Protein AF-A0A5K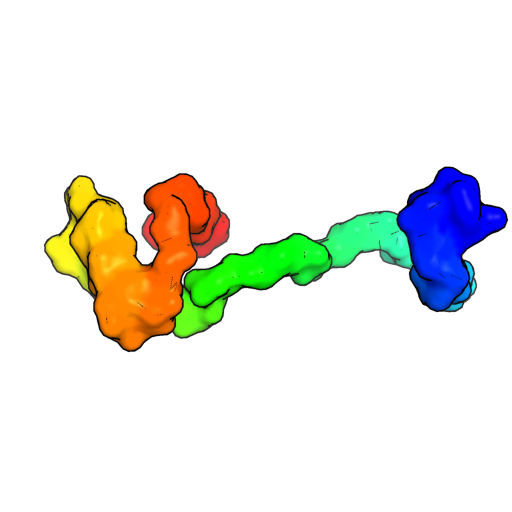7SBF4-F1 (afdb_monomer)

Sequence (86 aa):
MASIFDVDRRTIERWFDNWEKEGVGSLPITTGRGVKTRLKGLEDVLSEQLEIHSRNLKNVLLHLEEKHNIRICKKTLQNFLKDTRL

Structure (mmCIF, N/CA/C/O backbone):
data_AF-A0A5K7SBF4-F1
#
_entry.id   AF-A0A5K7SBF4-F1
#
loop_
_atom_site.group_PDB
_atom_site.id
_atom_site.type_symbol
_atom_site.label_atom_id
_atom_site.label_alt_id
_atom_site.label_comp_id
_atom_site.label_asym_id
_atom_site.label_entity_id
_atom_site.label_seq_id
_atom_site.pdbx_PDB_ins_code
_atom_site.Cartn_x
_atom_site.Cartn_y
_atom_site.Cartn_z
_atom_site.occupancy
_atom_site.B_iso_or_equiv
_atom_site.auth_seq_id
_atom_site.auth_comp_id
_atom_site.auth_asym_id
_atom_site.auth_atom_id
_atom_site.pdbx_PDB_model_n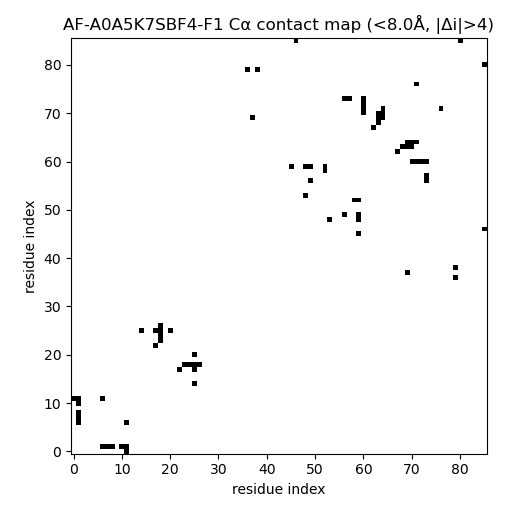um
ATOM 1 N N . MET A 1 1 ? 13.346 -18.503 -20.177 1.00 66.19 1 MET A N 1
ATOM 2 C CA . MET A 1 1 ? 13.386 -17.338 -19.260 1.00 66.19 1 MET A CA 1
ATOM 3 C C . MET A 1 1 ? 12.083 -17.166 -18.497 1.00 66.19 1 MET A C 1
ATOM 5 O O . MET A 1 1 ? 12.140 -17.285 -17.287 1.00 66.19 1 MET A O 1
ATOM 9 N N . ALA A 1 2 ? 10.930 -16.989 -19.153 1.00 82.81 2 ALA A N 1
ATOM 10 C CA . ALA A 1 2 ? 9.625 -16.906 -18.471 1.00 82.81 2 ALA A CA 1
ATOM 11 C C . ALA A 1 2 ? 9.375 -18.069 -17.479 1.00 82.81 2 ALA A C 1
ATOM 13 O O . ALA A 1 2 ? 9.099 -17.835 -16.311 1.00 82.81 2 ALA A O 1
ATOM 14 N N . SER A 1 3 ? 9.623 -19.313 -17.907 1.00 84.56 3 SER A N 1
ATOM 15 C CA . SER A 1 3 ? 9.523 -20.523 -17.070 1.00 84.56 3 SER A CA 1
ATOM 16 C C . SER A 1 3 ? 10.590 -20.663 -15.978 1.00 84.56 3 SER A C 1
ATOM 18 O O . SER A 1 3 ? 10.389 -21.412 -15.034 1.00 84.56 3 SER A O 1
ATOM 20 N N . ILE A 1 4 ? 11.732 -19.977 -16.102 1.00 91.44 4 ILE A N 1
ATOM 21 C CA . ILE A 1 4 ? 12.819 -20.022 -15.105 1.00 91.44 4 ILE A CA 1
ATOM 22 C C . ILE A 1 4 ? 12.481 -19.101 -13.930 1.00 91.44 4 ILE A C 1
ATOM 24 O O . ILE A 1 4 ? 12.782 -19.416 -12.785 1.00 91.44 4 ILE A O 1
ATOM 28 N N . PHE A 1 5 ? 11.855 -17.962 -14.228 1.00 86.06 5 PHE A N 1
ATOM 29 C CA . PHE A 1 5 ? 11.487 -16.949 -13.243 1.00 86.06 5 PHE A CA 1
ATOM 30 C C . PHE A 1 5 ? 10.038 -17.070 -12.758 1.00 86.06 5 PHE A C 1
ATOM 32 O O . PHE A 1 5 ? 9.623 -16.247 -11.951 1.00 86.06 5 PHE A O 1
ATOM 39 N N . ASP A 1 6 ? 9.287 -18.062 -13.246 1.00 91.19 6 ASP A N 1
ATOM 40 C CA . ASP A 1 6 ? 7.859 -18.247 -12.960 1.00 91.19 6 ASP A CA 1
ATOM 41 C C . ASP A 1 6 ? 7.032 -16.971 -13.219 1.00 91.19 6 ASP A C 1
ATOM 43 O O . ASP A 1 6 ? 6.197 -16.542 -12.426 1.00 91.19 6 ASP A O 1
ATOM 47 N N . VAL A 1 7 ? 7.304 -16.308 -14.347 1.00 90.12 7 VAL A N 1
ATOM 48 C CA . VAL A 1 7 ? 6.590 -15.092 -14.761 1.00 90.12 7 VAL A CA 1
ATOM 49 C C . VAL A 1 7 ? 6.066 -15.214 -16.180 1.00 90.12 7 VAL A C 1
ATOM 51 O O . VAL A 1 7 ? 6.608 -15.939 -17.014 1.00 90.12 7 VAL A O 1
ATOM 54 N N . ASP A 1 8 ? 5.027 -14.438 -16.480 1.00 91.06 8 ASP A N 1
ATOM 55 C CA . ASP A 1 8 ? 4.486 -14.348 -17.831 1.00 91.06 8 ASP A CA 1
ATOM 56 C C . ASP A 1 8 ? 5.507 -13.753 -18.816 1.00 91.06 8 ASP A C 1
ATOM 58 O O . ASP A 1 8 ? 6.289 -12.859 -18.470 1.00 91.06 8 ASP A O 1
ATOM 62 N N . ARG A 1 9 ? 5.464 -14.201 -20.077 1.00 91.12 9 ARG A N 1
ATOM 63 C CA . ARG A 1 9 ? 6.346 -13.710 -21.147 1.00 91.12 9 ARG A CA 1
ATOM 64 C C . ARG A 1 9 ? 6.309 -12.186 -21.277 1.00 91.12 9 ARG A C 1
ATOM 66 O O . ARG A 1 9 ? 7.363 -11.570 -21.415 1.00 91.12 9 ARG A O 1
ATOM 73 N N . ARG A 1 10 ? 5.131 -11.575 -21.145 1.00 91.56 10 ARG A N 1
ATOM 74 C CA . ARG A 1 10 ? 4.955 -10.120 -21.222 1.00 91.56 10 ARG A CA 1
ATOM 75 C C . ARG A 1 10 ? 5.693 -9.380 -20.108 1.00 91.56 10 ARG A C 1
ATOM 77 O O . ARG A 1 10 ? 6.041 -8.212 -20.254 1.00 91.56 10 ARG A O 1
ATOM 84 N N . THR A 1 11 ? 5.916 -10.042 -18.975 1.00 87.69 11 THR A N 1
ATOM 85 C CA . THR A 1 11 ? 6.697 -9.488 -17.862 1.00 87.69 11 THR A CA 1
ATOM 86 C C . THR A 1 11 ? 8.172 -9.419 -18.226 1.00 87.69 11 THR A C 1
ATOM 88 O O . THR A 1 11 ? 8.796 -8.389 -17.993 1.00 87.69 11 THR A O 1
ATOM 91 N N . ILE A 1 12 ? 8.699 -10.472 -18.858 1.00 91.75 12 ILE A N 1
ATOM 92 C CA . ILE A 1 12 ? 10.076 -10.499 -19.361 1.00 91.75 12 ILE A CA 1
ATOM 93 C C . ILE A 1 12 ? 10.281 -9.421 -20.431 1.00 91.75 12 ILE A C 1
ATOM 95 O O . ILE A 1 12 ? 11.242 -8.667 -20.344 1.00 91.75 12 ILE A O 1
ATOM 99 N N . GLU A 1 13 ? 9.360 -9.301 -21.391 1.00 93.88 13 GLU A N 1
ATOM 100 C CA . GLU A 1 13 ? 9.422 -8.271 -22.443 1.00 93.88 13 GLU A CA 1
ATOM 101 C C . GLU A 1 13 ? 9.475 -6.860 -21.836 1.00 93.88 13 GLU A C 1
ATOM 103 O O . GLU A 1 13 ? 10.389 -6.096 -22.128 1.00 93.88 13 GLU A O 1
ATOM 108 N N . ARG A 1 14 ? 8.603 -6.558 -20.864 1.00 89.62 14 ARG A N 1
ATOM 109 C CA . ARG A 1 14 ? 8.627 -5.273 -20.142 1.00 89.62 14 ARG A CA 1
ATOM 110 C C . ARG A 1 14 ? 9.929 -5.012 -19.385 1.00 89.62 14 ARG A C 1
ATOM 112 O O . ARG A 1 14 ? 10.308 -3.855 -19.233 1.00 89.62 14 ARG A O 1
ATOM 119 N N . TRP A 1 15 ? 10.580 -6.045 -18.848 1.00 90.19 15 TRP A N 1
ATOM 120 C CA . TRP A 1 15 ? 11.871 -5.874 -18.177 1.00 90.19 15 TRP A CA 1
ATOM 121 C C . TRP A 1 15 ? 12.955 -5.462 -19.168 1.00 90.19 15 TRP A C 1
ATOM 123 O O . TRP A 1 15 ? 13.698 -4.530 -18.877 1.00 90.19 15 TRP A O 1
ATOM 133 N N . PHE A 1 16 ? 13.008 -6.102 -20.339 1.00 92.00 16 PHE A N 1
ATOM 134 C CA . PHE A 1 16 ? 13.949 -5.728 -21.396 1.00 92.00 16 PHE A CA 1
ATOM 135 C C . PHE A 1 16 ? 13.661 -4.330 -21.955 1.00 92.00 16 PHE A C 1
ATOM 137 O O . PHE A 1 16 ? 14.589 -3.532 -22.054 1.00 92.00 16 PHE A O 1
ATOM 144 N N . ASP A 1 17 ? 12.394 -3.994 -22.212 1.00 93.06 17 ASP A N 1
ATOM 145 C CA . ASP A 1 17 ? 11.996 -2.661 -22.689 1.00 93.06 17 ASP A CA 1
ATOM 146 C C . ASP A 1 17 ? 12.388 -1.552 -21.699 1.00 93.06 17 ASP A C 1
ATOM 148 O O . ASP A 1 17 ? 12.823 -0.467 -22.088 1.00 93.06 17 ASP A O 1
ATOM 152 N N . ASN A 1 18 ? 12.216 -1.798 -20.397 1.00 89.31 18 ASN A N 1
ATOM 153 C CA . ASN A 1 18 ? 12.597 -0.835 -19.365 1.00 89.31 18 ASN A CA 1
ATOM 154 C C . ASN A 1 18 ? 14.122 -0.743 -19.211 1.00 89.31 18 ASN A C 1
ATOM 156 O O . ASN A 1 18 ? 14.651 0.352 -19.016 1.00 89.31 18 ASN A O 1
ATOM 160 N N . TRP A 1 19 ? 14.826 -1.872 -19.327 1.00 92.12 19 TRP A N 1
ATOM 161 C CA . TRP A 1 19 ? 16.287 -1.917 -19.297 1.00 92.12 19 TRP A CA 1
ATOM 162 C C . TRP A 1 19 ? 16.907 -1.136 -20.456 1.00 92.12 19 TRP A C 1
ATOM 164 O O . TRP A 1 19 ? 17.867 -0.401 -20.248 1.00 92.12 19 TRP A O 1
ATOM 174 N N . GLU A 1 20 ? 16.346 -1.238 -21.661 1.00 94.50 20 GLU A N 1
ATOM 175 C CA . GLU A 1 20 ? 16.828 -0.483 -22.821 1.00 94.50 20 GLU A CA 1
ATOM 176 C C . GLU A 1 20 ? 16.687 1.037 -22.625 1.00 94.50 20 GLU A C 1
ATOM 178 O O . GLU A 1 20 ? 17.552 1.801 -23.047 1.00 94.50 20 GLU A O 1
ATOM 183 N N . LYS A 1 21 ? 15.631 1.483 -21.935 1.00 91.69 21 LYS A N 1
ATOM 184 C CA . LYS A 1 21 ? 15.352 2.911 -21.713 1.00 91.69 21 LYS A CA 1
ATOM 185 C C . LYS A 1 21 ? 16.173 3.537 -20.591 1.00 91.69 21 LYS A C 1
ATOM 187 O O . LYS A 1 21 ? 16.661 4.651 -20.743 1.00 91.69 21 LYS A O 1
ATOM 192 N N . GLU A 1 22 ? 16.271 2.857 -19.451 1.00 91.06 22 GLU A N 1
ATOM 193 C CA . GLU A 1 22 ? 16.790 3.448 -18.205 1.00 91.06 22 GLU A CA 1
ATOM 194 C C . GLU A 1 22 ? 18.000 2.688 -17.635 1.00 91.06 22 GLU A C 1
ATOM 196 O O . GLU A 1 22 ? 18.590 3.107 -16.635 1.00 91.06 22 GLU A O 1
ATOM 201 N N . GLY A 1 23 ? 18.395 1.569 -18.253 1.00 89.50 23 GLY A N 1
ATOM 202 C CA . GLY A 1 23 ? 19.510 0.734 -17.813 1.00 89.50 23 GLY A CA 1
ATOM 203 C C . GLY A 1 23 ? 19.359 0.313 -16.353 1.00 89.50 23 GLY A C 1
ATOM 204 O O . GLY A 1 23 ? 18.305 -0.156 -15.922 1.00 89.50 23 GLY A O 1
ATOM 205 N N . VAL A 1 24 ? 20.404 0.549 -15.559 1.00 86.88 24 VAL A N 1
ATOM 206 C CA . VAL A 1 24 ? 20.422 0.272 -14.111 1.00 86.88 24 VAL A CA 1
ATOM 207 C C . VAL A 1 24 ? 19.284 0.987 -13.364 1.00 86.88 24 VAL A C 1
ATOM 209 O O . VAL A 1 24 ? 18.790 0.461 -12.368 1.00 86.88 24 VAL A O 1
ATOM 212 N N . GLY A 1 25 ? 18.814 2.136 -13.863 1.00 83.88 25 GLY A N 1
ATOM 213 C CA . GLY A 1 25 ? 17.695 2.889 -13.286 1.00 83.88 25 GLY A CA 1
ATOM 214 C C . GLY A 1 25 ? 16.348 2.158 -13.322 1.00 83.88 25 GLY A C 1
ATOM 215 O O . GLY A 1 25 ? 15.476 2.474 -12.518 1.00 83.88 25 GLY A O 1
ATOM 216 N N . SER A 1 26 ? 16.206 1.132 -14.169 1.00 83.62 26 SER A N 1
ATOM 217 C CA . SER A 1 26 ? 14.991 0.308 -14.278 1.00 83.62 26 SER A CA 1
ATOM 218 C C . SER A 1 26 ? 14.883 -0.820 -13.241 1.00 83.62 26 SER A C 1
ATOM 220 O O . SER A 1 26 ? 13.806 -1.390 -13.046 1.00 83.62 26 SER A O 1
ATOM 222 N N . LEU A 1 27 ? 15.997 -1.169 -12.588 1.00 81.19 27 LEU A N 1
ATOM 223 C CA . LEU A 1 27 ? 16.077 -2.235 -11.588 1.00 81.19 27 LEU A CA 1
ATOM 224 C C . LEU A 1 27 ? 15.372 -1.925 -10.252 1.00 81.19 27 LEU A C 1
ATOM 226 O O . LEU A 1 27 ? 14.759 -2.845 -9.698 1.00 81.19 27 LEU A O 1
ATOM 230 N N . PRO A 1 28 ? 15.458 -0.707 -9.671 1.00 82.69 28 PRO A N 1
ATOM 231 C CA . PRO A 1 28 ? 14.815 -0.430 -8.393 1.00 82.69 28 PRO A CA 1
ATOM 232 C C . PRO A 1 28 ? 13.292 -0.573 -8.463 1.00 82.69 28 PRO A C 1
ATOM 234 O O . PRO A 1 28 ? 12.623 -0.168 -9.412 1.00 82.69 28 PRO A O 1
ATOM 237 N N . ILE A 1 29 ? 12.719 -1.125 -7.392 1.00 74.88 29 ILE A N 1
ATOM 238 C CA . ILE A 1 29 ? 11.269 -1.189 -7.224 1.00 74.88 29 ILE A CA 1
ATOM 239 C C . ILE A 1 29 ? 10.763 0.234 -6.984 1.00 74.88 29 ILE A C 1
ATOM 241 O O . ILE A 1 29 ? 11.038 0.826 -5.941 1.00 74.88 29 ILE A O 1
ATOM 245 N N . THR A 1 30 ? 9.998 0.772 -7.934 1.00 70.00 30 THR A N 1
ATOM 246 C CA . THR A 1 30 ? 9.359 2.083 -7.788 1.00 70.00 30 THR A CA 1
ATOM 247 C C . THR A 1 30 ? 8.468 2.111 -6.547 1.00 70.00 30 THR A C 1
ATOM 249 O O . THR A 1 30 ? 7.712 1.169 -6.270 1.00 70.00 30 THR A O 1
ATOM 252 N N . THR A 1 31 ? 8.523 3.215 -5.804 1.00 63.38 31 THR A N 1
ATOM 253 C CA . THR A 1 31 ? 7.625 3.464 -4.676 1.00 63.38 31 THR A CA 1
ATOM 254 C C . THR A 1 31 ? 6.164 3.389 -5.139 1.00 63.38 31 THR A C 1
ATOM 256 O O . THR A 1 31 ? 5.791 3.897 -6.193 1.00 63.38 31 THR A O 1
ATOM 259 N N . GLY A 1 32 ? 5.317 2.694 -4.372 1.00 63.84 32 GLY A N 1
ATOM 260 C CA . GLY A 1 32 ? 3.893 2.530 -4.700 1.00 63.84 32 GLY A CA 1
ATOM 261 C C . GLY A 1 32 ? 3.523 1.302 -5.545 1.00 63.84 32 GLY A C 1
ATOM 262 O O . GLY A 1 32 ? 2.348 1.142 -5.865 1.00 63.84 32 GLY A O 1
ATOM 263 N N . ARG A 1 33 ? 4.471 0.402 -5.854 1.00 61.75 33 ARG A N 1
ATOM 264 C CA . ARG A 1 33 ? 4.189 -0.906 -6.493 1.00 61.75 33 ARG A CA 1
ATOM 265 C C . ARG A 1 33 ? 3.552 -1.938 -5.542 1.00 61.75 33 ARG A C 1
ATOM 267 O O . ARG A 1 33 ? 3.167 -3.021 -5.974 1.00 61.75 33 ARG A O 1
ATOM 274 N N . GLY A 1 34 ? 3.444 -1.608 -4.252 1.00 65.44 34 GLY A N 1
ATOM 275 C CA . GLY A 1 34 ? 2.704 -2.393 -3.264 1.00 65.44 34 GLY A CA 1
ATOM 276 C C . GLY A 1 34 ? 1.186 -2.264 -3.424 1.00 65.44 34 GLY A C 1
ATOM 277 O O . GLY A 1 34 ? 0.684 -1.356 -4.087 1.00 65.44 34 GLY A O 1
ATOM 278 N N . VAL A 1 35 ? 0.440 -3.169 -2.784 1.00 62.31 35 VAL A N 1
ATOM 279 C CA . VAL A 1 35 ? -1.025 -3.079 -2.701 1.00 62.31 35 VAL A CA 1
ATOM 280 C C . VAL A 1 35 ? -1.396 -1.727 -2.093 1.00 62.31 35 VAL A C 1
ATOM 282 O O . VAL A 1 35 ? -1.035 -1.438 -0.952 1.00 62.31 35 VAL A O 1
ATOM 285 N N . LYS A 1 36 ? -2.114 -0.894 -2.857 1.00 63.97 36 LYS A N 1
ATOM 286 C CA . LYS A 1 36 ? -2.621 0.388 -2.357 1.00 63.97 36 LYS A CA 1
ATOM 287 C C . LYS A 1 36 ? -3.501 0.113 -1.140 1.00 63.97 36 LYS A C 1
ATOM 289 O O . LYS A 1 36 ? -4.415 -0.710 -1.200 1.00 63.97 36 LYS A O 1
ATOM 294 N N . THR A 1 37 ? -3.208 0.778 -0.028 1.00 65.88 37 THR A N 1
ATOM 295 C CA . THR A 1 37 ? -4.002 0.648 1.190 1.00 65.88 37 THR A CA 1
ATOM 296 C C . THR A 1 37 ? -5.437 1.079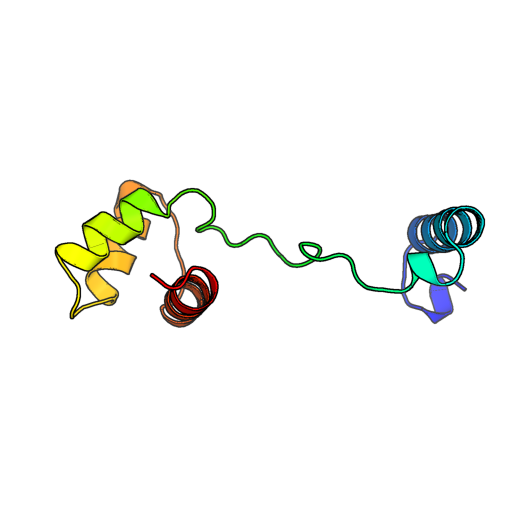 0.893 1.00 65.88 37 THR A C 1
ATOM 298 O O . THR A 1 37 ? -5.675 2.141 0.324 1.00 65.88 37 THR A O 1
ATOM 301 N N . ARG A 1 38 ? -6.417 0.257 1.294 1.00 69.31 38 ARG A N 1
ATOM 302 C CA . ARG A 1 38 ? -7.858 0.569 1.172 1.00 69.31 38 ARG A CA 1
ATOM 303 C C . ARG A 1 38 ? -8.272 1.859 1.892 1.00 69.31 38 ARG A C 1
ATOM 305 O O . ARG A 1 38 ? -9.371 2.344 1.679 1.00 69.31 38 ARG A O 1
ATOM 312 N N . LEU A 1 39 ? -7.396 2.369 2.753 1.00 73.44 39 LEU A N 1
ATOM 313 C CA . LEU A 1 39 ? -7.566 3.574 3.557 1.00 73.44 39 LEU A CA 1
ATOM 314 C C . LEU A 1 39 ? -7.068 4.851 2.861 1.00 73.44 39 LEU A C 1
ATOM 316 O O . LEU A 1 39 ? -7.232 5.941 3.399 1.00 73.44 39 LEU A O 1
ATOM 320 N N . LYS A 1 40 ? -6.447 4.741 1.681 1.00 71.12 40 LYS A N 1
ATOM 321 C CA . LYS A 1 40 ? -5.939 5.903 0.949 1.00 71.12 40 LYS A CA 1
ATOM 322 C C . LYS A 1 40 ? -7.108 6.783 0.482 1.00 71.12 40 LYS A C 1
ATOM 324 O O . LYS A 1 40 ? -7.961 6.298 -0.257 1.00 71.12 40 LYS A O 1
ATOM 329 N N . GLY A 1 41 ? -7.126 8.053 0.899 1.00 74.12 41 GLY A N 1
ATOM 330 C CA . GLY A 1 41 ? -8.228 8.995 0.651 1.00 74.12 41 GLY A CA 1
ATOM 331 C C . GLY A 1 41 ? -9.285 9.073 1.763 1.00 74.12 41 GLY A C 1
ATOM 332 O O . GLY A 1 41 ? -10.274 9.778 1.601 1.00 74.12 41 GLY A O 1
ATOM 333 N N . LEU A 1 42 ? -9.089 8.367 2.883 1.00 75.44 42 LEU A N 1
ATOM 334 C CA . LEU A 1 42 ? -9.930 8.446 4.090 1.00 75.44 42 LEU A CA 1
ATOM 335 C C . LEU A 1 42 ? -9.208 9.135 5.256 1.00 75.44 42 LEU A C 1
ATOM 337 O O . LEU A 1 42 ? -9.579 8.948 6.410 1.00 75.44 42 LEU A O 1
ATOM 341 N N . GLU A 1 43 ? -8.161 9.904 4.966 1.00 77.25 43 GLU A N 1
ATOM 342 C CA . GLU A 1 43 ? -7.285 10.524 5.967 1.00 77.25 43 GLU A CA 1
ATOM 343 C C . GLU A 1 43 ? -8.037 11.533 6.846 1.00 77.25 43 GLU A C 1
ATOM 345 O O 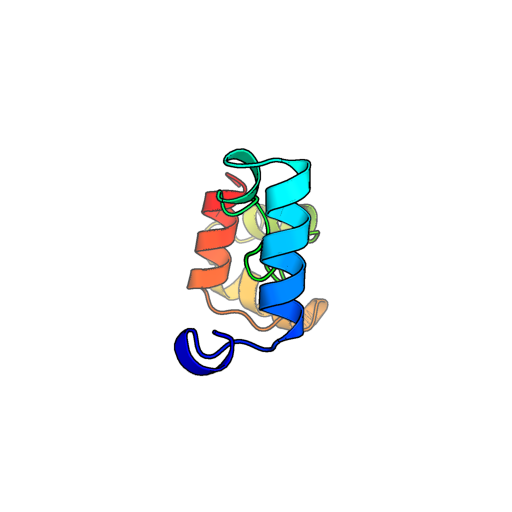. GLU A 1 43 ? -7.928 11.454 8.069 1.00 77.25 43 GLU A O 1
ATOM 350 N N . ASP A 1 44 ? -8.881 12.391 6.266 1.00 77.12 44 ASP A N 1
ATOM 351 C CA . ASP A 1 44 ? -9.725 13.332 7.021 1.00 77.12 44 ASP A CA 1
ATOM 352 C C . ASP A 1 44 ? -10.722 12.614 7.940 1.00 77.12 44 ASP A C 1
ATOM 354 O O . ASP A 1 44 ? -10.800 12.897 9.134 1.00 77.12 44 ASP A O 1
ATOM 358 N N . VAL A 1 45 ? -11.428 11.608 7.413 1.00 78.56 45 VAL A N 1
ATOM 359 C CA . VAL A 1 45 ? -12.413 10.833 8.187 1.00 78.56 45 VAL A CA 1
ATOM 360 C C . VAL A 1 45 ? -11.734 10.080 9.330 1.00 78.56 45 VAL A C 1
ATOM 362 O O . VAL A 1 45 ? 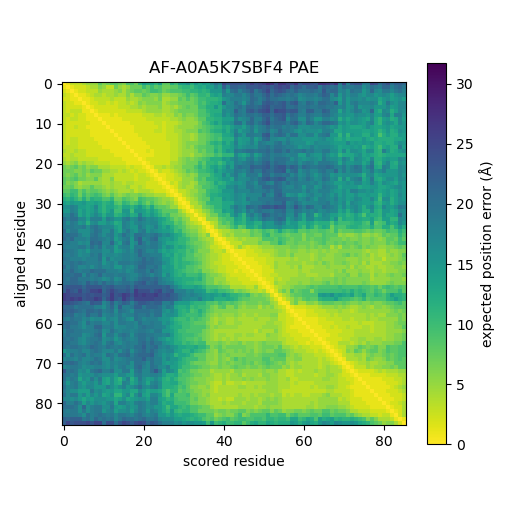-12.253 10.017 10.443 1.00 78.56 45 VAL A O 1
ATOM 365 N N . LEU A 1 46 ? -10.558 9.505 9.071 1.00 77.38 46 LEU A N 1
ATOM 366 C CA . LEU A 1 46 ? -9.764 8.839 10.097 1.00 77.38 46 LEU A CA 1
ATOM 367 C C . LEU A 1 46 ? -9.298 9.819 11.172 1.00 77.38 46 LEU A C 1
ATOM 369 O O . LEU A 1 46 ? -9.339 9.457 12.344 1.00 77.38 46 LEU A O 1
ATOM 373 N N . SER A 1 47 ? -8.898 11.032 10.792 1.00 77.00 47 SER A N 1
ATOM 374 C CA . SER A 1 47 ? -8.464 12.079 11.724 1.00 77.00 47 SER A CA 1
ATOM 375 C C . SER A 1 47 ? -9.601 12.492 12.657 1.00 77.00 47 SER A C 1
ATOM 377 O O . SER A 1 47 ? -9.438 12.424 13.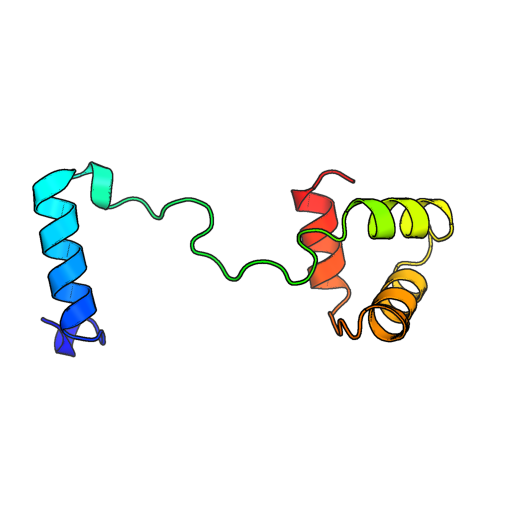873 1.00 77.00 47 SER A O 1
ATOM 379 N N . GLU A 1 48 ? -10.789 12.785 12.119 1.00 81.38 48 GLU A N 1
ATOM 380 C CA . GLU A 1 48 ? -11.975 13.105 12.928 1.00 81.38 48 GLU A CA 1
ATOM 381 C C . GLU A 1 48 ? -12.344 11.958 13.879 1.00 81.38 48 GLU A C 1
ATOM 383 O O . GLU A 1 48 ? -12.603 12.160 15.066 1.00 81.38 48 GLU A O 1
ATOM 388 N N . GLN A 1 49 ? -12.335 10.716 13.385 1.00 76.81 49 GLN A N 1
ATOM 389 C CA . GLN A 1 49 ? -12.647 9.558 14.222 1.00 76.81 49 GLN A CA 1
ATOM 390 C C . GLN A 1 49 ? -11.567 9.285 15.279 1.00 76.81 49 GLN A C 1
ATOM 392 O O . GLN A 1 49 ? -11.885 8.774 16.355 1.00 76.81 49 GLN A O 1
ATOM 397 N N . LEU A 1 50 ? -10.305 9.632 15.017 1.00 77.56 50 LEU A N 1
ATOM 398 C CA . LEU A 1 50 ? -9.224 9.553 15.999 1.00 77.56 50 LEU A CA 1
ATOM 399 C C . LEU A 1 50 ? -9.314 10.651 17.054 1.00 77.56 50 LEU A C 1
ATOM 401 O O . LEU A 1 50 ? -8.977 10.375 18.200 1.00 77.56 50 LEU A O 1
ATOM 405 N N . GLU A 1 51 ? -9.814 11.843 16.741 1.00 77.75 51 GLU A N 1
ATOM 406 C CA . GLU A 1 51 ? -10.061 12.866 17.764 1.00 77.75 51 GLU A CA 1
ATOM 407 C C . GLU A 1 51 ? -11.182 12.439 18.724 1.00 77.75 51 GLU A C 1
ATOM 409 O O . GLU A 1 51 ? -11.034 12.524 19.945 1.00 77.75 51 GLU A O 1
ATOM 414 N N . ILE A 1 52 ? -12.270 11.878 18.186 1.00 75.50 52 ILE A N 1
ATOM 415 C CA . ILE A 1 52 ? -13.438 11.429 18.963 1.00 75.50 52 ILE A CA 1
ATOM 416 C C . ILE A 1 52 ? -13.131 10.144 19.755 1.00 75.50 52 ILE A C 1
ATOM 418 O O . ILE A 1 52 ? -13.597 9.956 20.884 1.00 75.50 52 ILE A O 1
ATOM 422 N N . HIS A 1 53 ? -12.346 9.228 19.178 1.00 72.75 53 HIS A N 1
ATOM 423 C CA . HIS A 1 53 ? -12.105 7.889 19.723 1.00 72.75 53 HIS A CA 1
ATOM 424 C C . HIS A 1 53 ? -10.622 7.556 19.936 1.00 72.75 53 HIS A C 1
ATOM 426 O O . HIS A 1 53 ? -10.263 6.378 19.922 1.00 72.75 53 HIS A O 1
ATOM 432 N N . SER A 1 54 ? -9.773 8.552 20.213 1.00 63.47 54 SER A N 1
ATOM 433 C CA . SER A 1 54 ? -8.301 8.445 20.350 1.00 63.47 54 SER A CA 1
ATOM 434 C C . SER A 1 54 ? -7.796 7.235 21.144 1.00 63.47 54 SER A C 1
ATOM 436 O O . SER A 1 54 ? -6.772 6.637 20.816 1.00 63.47 54 SER A O 1
ATOM 438 N N . ARG A 1 55 ? -8.533 6.811 22.178 1.00 69.12 55 ARG A N 1
ATOM 439 C CA . ARG A 1 55 ? -8.193 5.640 23.003 1.00 69.12 55 ARG A CA 1
ATOM 440 C C . ARG A 1 55 ? -8.643 4.291 22.440 1.00 69.12 55 ARG A C 1
ATOM 442 O O . ARG A 1 55 ? -8.083 3.268 22.836 1.00 69.12 55 ARG A O 1
ATOM 449 N N . ASN A 1 56 ? -9.645 4.240 21.562 1.00 76.88 56 ASN A N 1
ATOM 450 C CA . ASN A 1 56 ? -10.279 2.994 21.135 1.00 76.88 56 ASN A CA 1
ATOM 451 C C . ASN A 1 56 ? -10.365 2.830 19.610 1.00 76.88 56 ASN A C 1
ATOM 453 O O . ASN A 1 56 ? -11.400 3.043 18.981 1.00 76.88 56 ASN A O 1
ATOM 457 N N . LEU A 1 57 ? -9.291 2.276 19.041 1.00 77.19 57 LEU A N 1
ATOM 458 C CA . LEU A 1 57 ? -9.203 1.876 17.631 1.00 77.19 57 LEU A CA 1
ATOM 459 C C . LEU A 1 57 ? -10.294 0.881 17.187 1.00 77.19 57 LEU A C 1
ATOM 461 O O . LEU A 1 57 ? -10.524 0.757 15.990 1.00 77.19 57 LEU A O 1
ATOM 465 N N . LYS A 1 58 ? -10.964 0.152 18.097 1.00 78.94 58 LYS A N 1
ATOM 466 C CA . LYS A 1 58 ? -12.070 -0.740 17.699 1.00 78.94 58 LYS A CA 1
ATOM 467 C C . LYS A 1 58 ? -13.290 0.045 17.219 1.00 78.94 58 LYS A C 1
ATOM 469 O O . LYS A 1 58 ? -13.941 -0.406 16.285 1.00 78.94 58 LYS A O 1
ATOM 474 N N . ASN A 1 59 ? -13.563 1.208 17.810 1.00 80.81 59 ASN A N 1
ATOM 475 C CA . ASN A 1 59 ? -14.686 2.051 17.396 1.00 80.81 59 ASN A CA 1
ATOM 476 C C . ASN A 1 59 ? -14.432 2.652 16.011 1.00 80.81 59 ASN A C 1
ATOM 478 O O . ASN A 1 59 ? -15.325 2.652 15.174 1.00 80.81 59 ASN A O 1
ATOM 482 N N . VAL A 1 60 ? -13.188 3.061 15.741 1.00 80.94 60 VAL A N 1
ATOM 483 C CA . VAL A 1 60 ? -12.773 3.537 14.412 1.00 80.94 60 VAL A CA 1
ATOM 484 C C . VAL A 1 60 ? -12.940 2.434 13.360 1.00 80.94 60 VAL A C 1
ATOM 486 O O . VAL A 1 60 ? -13.439 2.689 12.270 1.00 80.94 60 VAL A O 1
ATOM 489 N N . LEU A 1 61 ? -12.583 1.186 13.689 1.00 81.38 61 LEU A N 1
ATOM 490 C CA . LEU A 1 61 ? -12.785 0.043 12.788 1.00 81.38 61 LEU A CA 1
ATOM 491 C C . LEU A 1 61 ? -14.268 -0.230 12.504 1.00 81.38 61 LEU A C 1
ATOM 493 O O . LEU A 1 61 ? -14.616 -0.437 11.347 1.00 81.38 61 LEU A O 1
ATOM 497 N N . LEU A 1 62 ? -15.121 -0.200 13.534 1.00 82.62 62 LEU A N 1
ATOM 498 C CA . LEU A 1 62 ? -16.573 -0.338 13.373 1.00 82.62 62 LEU A CA 1
ATOM 499 C C . LEU A 1 62 ? -17.137 0.763 12.471 1.00 82.62 62 LEU A C 1
ATOM 501 O O . LEU A 1 62 ? -17.873 0.469 11.538 1.00 82.62 62 LEU A O 1
ATOM 505 N N . HIS A 1 63 ? -16.715 2.011 12.679 1.00 81.50 63 HIS A N 1
ATOM 506 C CA . HIS A 1 63 ? -17.159 3.138 11.863 1.00 81.50 63 HIS A CA 1
ATOM 507 C C . HIS A 1 63 ? -16.774 2.991 10.382 1.00 81.50 63 HIS A C 1
ATOM 509 O O . HIS A 1 63 ? -17.571 3.291 9.494 1.00 81.50 63 HIS A O 1
ATOM 515 N N . LEU A 1 64 ? -15.561 2.505 10.101 1.00 81.62 64 LEU A N 1
A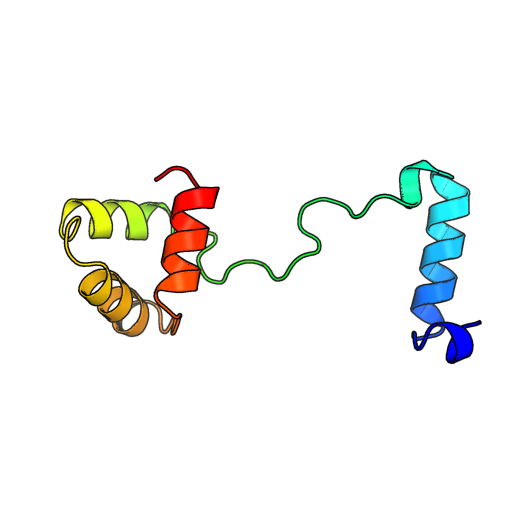TOM 516 C CA 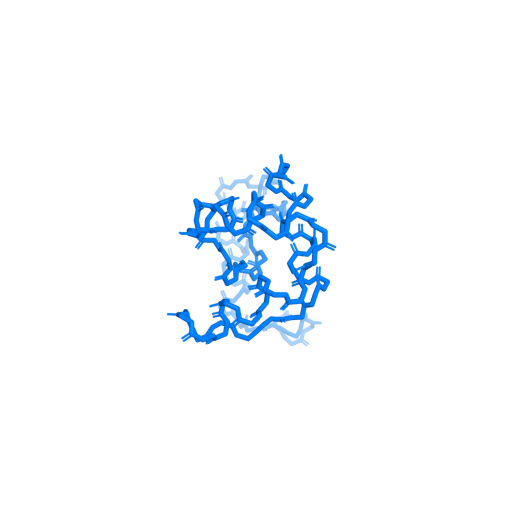. LEU A 1 64 ? -15.091 2.250 8.734 1.00 81.62 64 LEU A CA 1
ATOM 517 C C . LEU A 1 64 ? -15.843 1.094 8.064 1.00 81.62 64 LEU A C 1
ATOM 519 O O . LEU A 1 64 ? -16.089 1.133 6.856 1.00 81.62 64 LEU A O 1
ATOM 523 N N . GLU A 1 65 ? -16.212 0.073 8.835 1.00 84.19 65 GLU A N 1
ATOM 524 C CA . GLU A 1 65 ? -17.008 -1.048 8.344 1.00 84.19 65 GLU A CA 1
ATOM 525 C C . GLU A 1 65 ? -18.451 -0.610 8.052 1.00 84.19 65 GLU A C 1
ATOM 527 O O . GLU A 1 65 ? -18.954 -0.886 6.968 1.00 84.19 65 GLU A O 1
ATOM 532 N N . GLU A 1 66 ? -19.077 0.159 8.946 1.00 83.75 66 GLU A N 1
ATOM 533 C CA . GLU A 1 66 ? -20.464 0.620 8.801 1.00 83.75 66 GLU A CA 1
ATOM 534 C C . GLU A 1 66 ? -20.641 1.700 7.724 1.00 83.75 66 GLU A C 1
ATOM 536 O O . GLU A 1 66 ? -21.541 1.591 6.892 1.00 83.75 66 GLU A O 1
ATOM 541 N N . LYS A 1 67 ? -19.801 2.745 7.708 1.00 81.50 67 LYS A N 1
ATOM 542 C CA . LYS A 1 67 ? -19.973 3.875 6.774 1.00 81.50 67 LYS A CA 1
ATOM 543 C C . LYS A 1 67 ? -19.305 3.684 5.423 1.00 81.50 67 LYS A C 1
ATOM 545 O O . LYS A 1 67 ? -19.794 4.210 4.426 1.00 81.50 67 LYS A O 1
ATOM 550 N N . HIS A 1 68 ? -18.180 2.975 5.383 1.00 78.00 68 HIS A N 1
ATOM 551 C CA . HIS A 1 68 ? -17.369 2.858 4.170 1.00 78.00 68 HIS A CA 1
ATOM 552 C C . HIS A 1 68 ? -17.319 1.431 3.617 1.00 78.00 68 HIS A C 1
ATOM 554 O O . HIS A 1 68 ? -16.734 1.222 2.555 1.00 78.00 68 HIS A O 1
ATOM 560 N N . ASN A 1 69 ? -17.939 0.451 4.292 1.00 79.25 69 ASN A N 1
ATOM 561 C CA . ASN A 1 69 ? -17.886 -0.969 3.930 1.00 79.25 69 ASN A CA 1
ATOM 562 C C . ASN A 1 69 ? -16.436 -1.493 3.812 1.00 79.25 69 ASN A C 1
ATOM 564 O O . ASN A 1 69 ? -16.131 -2.415 3.046 1.00 79.25 69 ASN A O 1
ATOM 568 N N . ILE A 1 70 ? -15.506 -0.880 4.557 1.00 79.81 70 ILE A N 1
ATOM 569 C CA . ILE A 1 70 ? -14.084 -1.229 4.553 1.00 79.81 70 ILE A CA 1
ATOM 570 C C . ILE A 1 70 ? -13.793 -2.087 5.775 1.00 79.81 70 ILE A C 1
ATOM 572 O O . ILE A 1 70 ? -13.515 -1.600 6.868 1.00 79.81 70 ILE A O 1
ATOM 576 N N . ARG A 1 71 ? -13.779 -3.401 5.560 1.00 79.75 71 ARG A N 1
ATOM 577 C CA . ARG A 1 71 ? -13.335 -4.354 6.574 1.00 79.75 71 ARG A CA 1
ATOM 578 C C . ARG A 1 71 ? -11.814 -4.491 6.538 1.00 79.75 71 ARG A C 1
ATOM 580 O O . ARG A 1 71 ? -11.248 -4.999 5.564 1.00 79.75 71 ARG A O 1
ATOM 587 N N . ILE A 1 72 ? -11.150 -4.035 7.596 1.00 80.12 72 ILE A N 1
ATOM 588 C CA . ILE A 1 72 ? -9.696 -4.135 7.781 1.00 80.12 72 ILE A CA 1
ATOM 589 C C . ILE A 1 72 ? -9.357 -4.606 9.194 1.00 80.12 72 ILE A C 1
ATOM 591 O O . ILE A 1 72 ? -10.129 -4.433 10.133 1.00 80.12 72 ILE A O 1
ATOM 595 N N . CYS A 1 73 ? -8.179 -5.203 9.367 1.00 81.56 73 CYS A N 1
ATOM 596 C CA . CYS A 1 73 ? -7.706 -5.570 10.695 1.00 81.56 73 CYS A CA 1
ATOM 597 C C . CYS A 1 73 ? -7.036 -4.372 11.389 1.00 81.56 73 CYS A C 1
ATOM 599 O O . CYS A 1 73 ? -6.483 -3.475 10.748 1.00 81.56 73 CYS A O 1
ATOM 601 N N . LYS A 1 74 ? -7.008 -4.395 12.727 1.00 81.31 74 LYS A N 1
ATOM 602 C CA . LYS A 1 74 ? -6.370 -3.352 13.550 1.00 81.31 74 LYS A CA 1
ATOM 603 C C . LYS A 1 74 ? -4.917 -3.068 13.146 1.00 81.31 74 LYS A C 1
ATOM 605 O O . LYS A 1 74 ? -4.482 -1.924 13.209 1.00 81.31 74 LYS A O 1
ATOM 610 N N . LYS A 1 75 ? -4.175 -4.093 12.712 1.00 81.31 75 LYS A N 1
ATOM 611 C CA . LYS A 1 75 ? -2.773 -3.962 12.287 1.00 81.31 75 LYS A CA 1
ATOM 612 C C . LYS A 1 75 ? -2.637 -3.148 10.996 1.00 81.31 75 LYS A C 1
ATOM 614 O O . LYS A 1 75 ? -1.717 -2.348 10.893 1.00 81.31 75 LYS A O 1
ATOM 619 N N . THR A 1 76 ? -3.565 -3.301 10.049 1.00 80.69 76 THR A N 1
ATOM 620 C CA . THR A 1 76 ? -3.609 -2.480 8.829 1.00 80.69 76 THR A CA 1
ATOM 621 C C . THR A 1 76 ? -3.884 -1.021 9.163 1.00 80.69 76 THR A C 1
ATOM 623 O O . THR A 1 76 ? -3.195 -0.156 8.636 1.00 80.69 76 THR A O 1
ATOM 626 N N . LEU A 1 77 ? -4.819 -0.756 10.083 1.00 81.00 77 LEU A N 1
ATOM 627 C CA . LEU A 1 77 ? -5.086 0.601 10.561 1.00 81.00 77 LEU A CA 1
ATOM 628 C C . LEU A 1 77 ? -3.847 1.200 11.243 1.00 81.00 77 LEU A C 1
ATOM 630 O O . LEU A 1 77 ? -3.422 2.286 10.887 1.00 81.00 77 LEU A O 1
ATOM 634 N N . GLN A 1 78 ? -3.196 0.470 12.152 1.00 82.31 78 GLN A N 1
ATOM 635 C CA . GLN A 1 78 ? -1.972 0.944 12.811 1.00 82.31 78 GLN A CA 1
ATOM 636 C C . GLN A 1 78 ? -0.815 1.196 11.841 1.00 82.31 78 GLN A C 1
ATOM 638 O O . GLN A 1 78 ? -0.089 2.170 12.006 1.00 82.31 78 GLN A O 1
ATOM 643 N N . ASN A 1 79 ? -0.616 0.320 10.854 1.00 81.12 79 ASN A N 1
ATOM 644 C CA . ASN A 1 79 ? 0.405 0.527 9.831 1.00 81.12 79 ASN A CA 1
ATOM 645 C C . ASN A 1 79 ? 0.104 1.773 9.001 1.00 81.12 79 ASN A C 1
ATOM 647 O O . ASN A 1 79 ? 1.027 2.511 8.689 1.00 81.12 79 ASN A O 1
ATOM 651 N N . PHE A 1 80 ? -1.172 2.016 8.692 1.00 80.38 80 PHE A N 1
ATOM 652 C CA . PHE A 1 80 ? -1.594 3.220 7.993 1.00 80.38 80 PHE A CA 1
ATOM 653 C C . PHE A 1 80 ? -1.289 4.477 8.813 1.00 80.38 80 PHE A C 1
ATOM 655 O O . PHE A 1 80 ? -0.601 5.346 8.306 1.00 80.38 80 PHE A O 1
ATOM 662 N N . LEU A 1 81 ? -1.664 4.516 10.097 1.00 79.25 81 LEU A N 1
ATOM 663 C CA . LEU A 1 81 ? -1.373 5.658 10.979 1.00 79.25 81 LEU A CA 1
ATOM 664 C C . LEU A 1 81 ? 0.128 5.941 11.121 1.00 79.25 81 LEU A C 1
ATOM 666 O O . LEU A 1 81 ? 0.554 7.092 11.116 1.00 79.25 81 LEU A O 1
ATOM 670 N N . LYS A 1 82 ? 0.952 4.888 11.197 1.00 79.69 82 LYS A N 1
ATOM 671 C CA . LYS A 1 82 ? 2.416 5.026 11.220 1.00 79.69 82 LYS A CA 1
ATOM 672 C C . LYS A 1 82 ? 2.975 5.620 9.929 1.00 79.69 82 LYS A C 1
ATOM 674 O O . LYS A 1 82 ?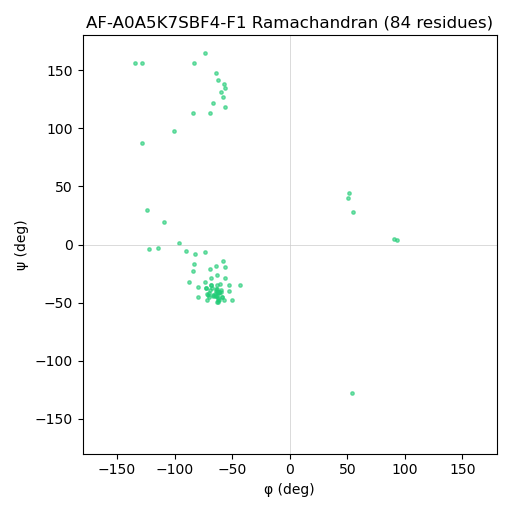 3.939 6.377 9.991 1.00 79.69 82 LYS A O 1
ATOM 679 N N . ASP A 1 83 ? 2.407 5.236 8.790 1.00 75.31 83 ASP A N 1
ATOM 680 C CA . ASP A 1 83 ? 2.822 5.699 7.464 1.00 75.31 83 ASP A CA 1
ATOM 681 C C . ASP A 1 83 ? 2.408 7.162 7.240 1.00 75.31 83 ASP A C 1
ATOM 683 O O . ASP A 1 83 ? 3.223 7.976 6.812 1.00 75.31 83 ASP A O 1
ATOM 687 N N . THR A 1 84 ? 1.183 7.521 7.639 1.00 70.38 84 THR A N 1
ATOM 688 C CA . THR A 1 84 ? 0.628 8.875 7.499 1.00 70.38 84 THR A CA 1
ATOM 689 C C . THR A 1 84 ? 1.054 9.848 8.603 1.00 70.38 84 THR A C 1
ATOM 691 O O . THR A 1 84 ? 0.786 11.038 8.479 1.00 70.38 84 THR A O 1
ATOM 694 N N . ARG A 1 85 ? 1.735 9.378 9.663 1.00 66.19 85 ARG A N 1
ATOM 695 C CA . ARG A 1 85 ? 2.122 10.167 10.857 1.00 66.19 85 ARG A CA 1
ATOM 696 C C . ARG A 1 85 ? 0.949 10.952 11.472 1.00 66.19 85 ARG A C 1
ATOM 698 O O . ARG A 1 85 ? 1.124 12.099 11.879 1.00 66.19 85 ARG A O 1
ATOM 705 N N . LEU A 1 86 ? -0.217 10.307 11.514 1.00 61.22 86 LEU A N 1
ATOM 706 C CA . LEU A 1 86 ? -1.435 10.783 12.179 1.00 61.22 86 LEU A CA 1
ATOM 707 C C . LEU A 1 86 ? -1.485 10.311 13.636 1.00 61.22 86 LEU A C 1
ATOM 709 O O . LEU A 1 86 ? -1.067 9.154 13.891 1.00 61.22 86 LEU A O 1
#

Solvent-accessible surface area (backbone atoms only — not comparable to full-atom values): 5361 Å² total; per-residue (Å²): 104,38,82,78,70,76,45,57,61,71,56,54,52,52,50,52,58,38,33,75,75,49,42,78,72,50,70,64,82,62,90,79,79,60,85,76,60,92,61,73,92,42,60,68,62,50,50,56,43,39,70,78,35,68,90,38,69,66,59,48,46,50,49,35,34,73,77,66,69,46,84,73,55,72,66,59,53,52,53,47,34,65,73,69,72,105

Foldseek 3Di:
DCVVVVHDPVVVVVLVVQCVVQNVNSPDDDPPPDDDQPCVPCVVVLVVCCVVCVPDVVVVQVCCCVPVVDHDDSVSVVVVCVVVVD

pLDDT: mean 79.74, std 8.56, range [61.22, 94.5]

Radius of gyration: 19.47 Å; Cα contacts (8 Å, |Δi|>4): 41; chains: 1; bounding box: 41×34×46 Å

Organism: NCBI:txid2010828

Secondary structure (DSSP, 8-state):
-HHHHT--HHHHHHHHHHHHHHGGGGSS--TT-SPPPTTTT-HHHHHHHHHHHTT-HHHHHHHHHHHH-----HHHHHHHHHHHT-

Mean predicted aligned error: 10.77 Å